Protein AF-G0X1V9-F1 (afdb_monomer_lite)

Foldseek 3Di:
DVVVLVVLLVVLQVLCCVVPNVPQDSVNSVVVLVVCVLVVLLCCLLCVPPPVCVPDPNSVSSVVSVVVVVVVPPPPPCVVCVVVSVVSNVLNPPDPDPVSSVVSVVVCCVPPCCVPVVVVCVVVPDDDPDPVVVVVVQVVVQVCCCPPPVDGPPRD

InterPro domains:
  IPR029063 S-adenosyl-L-methionine-dependent methyltransferase superfamily [SSF53335] (38-146)
  IPR053980 Type ISP restriction-modification enzyme, coupler domain [PF22240] (4-99)

Organism: NCBI:txid1363

Sequence (156 aa):
TVPAIAQEFDKFVQSLKHNINDSITQEQAVEMLAQHMITKPVFDALFDEYSVVRKNPVNDAMEKIIDELANFGFDKEQKELQPFYESVQMRASGIDNAEAKQKIIVTLYDKFFRTGFKKTTDRLGIVFTPVEVVDFIVHSVDDVLRQYFGKTIASK

Structure (mmCIF, N/CA/C/O backbone):
data_AF-G0X1V9-F1
#
_entry.id   AF-G0X1V9-F1
#
loop_
_atom_site.group_PDB
_atom_site.id
_atom_site.type_symbol
_atom_site.label_atom_id
_atom_site.label_alt_id
_atom_site.label_comp_id
_atom_site.label_asym_id
_atom_site.label_entity_id
_atom_site.label_seq_id
_atom_site.pdbx_PDB_ins_code
_atom_site.Cartn_x
_atom_site.Cartn_y
_atom_site.Cartn_z
_atom_site.occupancy
_atom_site.B_iso_or_equiv
_atom_site.auth_seq_id
_atom_site.auth_comp_id
_atom_site.auth_asym_id
_atom_site.auth_atom_id
_atom_site.pdbx_PDB_model_num
ATOM 1 N N . THR A 1 1 ? 26.301 -12.358 -14.567 1.00 52.44 1 THR A N 1
ATOM 2 C CA . THR A 1 1 ? 25.852 -12.967 -15.842 1.00 52.44 1 THR A CA 1
ATOM 3 C C . THR A 1 1 ? 24.339 -13.118 -15.791 1.00 52.44 1 THR A C 1
ATOM 5 O O . THR A 1 1 ? 23.808 -13.333 -14.711 1.00 52.44 1 THR A O 1
ATOM 8 N N . VAL A 1 2 ? 23.645 -13.021 -16.930 1.00 58.72 2 VAL A N 1
ATOM 9 C CA . VAL A 1 2 ? 22.171 -13.155 -17.063 1.00 58.72 2 VAL A CA 1
ATOM 10 C C . VAL A 1 2 ? 21.530 -14.330 -16.277 1.00 58.72 2 VAL A C 1
ATOM 12 O O . VAL A 1 2 ? 20.440 -14.138 -15.744 1.00 58.72 2 VAL A O 1
ATOM 15 N N . PRO A 1 3 ? 22.177 -15.505 -16.097 1.00 61.88 3 PRO A N 1
ATOM 16 C CA . PRO A 1 3 ? 21.618 -16.612 -15.312 1.00 61.88 3 PRO A CA 1
ATOM 17 C C . PRO A 1 3 ? 21.394 -16.305 -13.823 1.00 61.88 3 PRO A C 1
ATOM 19 O O . PRO A 1 3 ? 20.523 -16.913 -13.212 1.00 61.88 3 PRO A O 1
ATOM 22 N N . ALA A 1 4 ? 22.159 -15.378 -13.236 1.00 74.44 4 ALA A N 1
ATOM 23 C CA . ALA A 1 4 ? 22.040 -15.039 -11.816 1.00 74.44 4 ALA A CA 1
ATOM 24 C C . ALA A 1 4 ? 20.763 -14.231 -11.517 1.00 74.44 4 ALA A C 1
ATOM 26 O O . ALA A 1 4 ? 20.084 -14.498 -10.532 1.00 74.44 4 ALA A O 1
ATOM 27 N N . ILE A 1 5 ? 20.388 -13.307 -12.410 1.00 76.25 5 ILE A N 1
ATOM 28 C CA . ILE A 1 5 ? 19.175 -12.484 -12.261 1.00 76.25 5 ILE A CA 1
ATOM 29 C C . ILE A 1 5 ? 17.923 -13.347 -12.392 1.00 76.25 5 ILE A C 1
ATOM 31 O O . ILE A 1 5 ? 16.991 -13.195 -11.614 1.00 76.25 5 ILE A O 1
ATOM 35 N N . ALA A 1 6 ? 17.906 -14.275 -13.356 1.00 83.00 6 ALA A N 1
ATOM 36 C CA . ALA A 1 6 ? 16.770 -15.172 -13.552 1.00 83.00 6 ALA A CA 1
ATOM 37 C C . ALA A 1 6 ? 16.491 -16.012 -12.292 1.00 83.00 6 ALA A C 1
ATOM 39 O O . ALA A 1 6 ? 15.343 -16.145 -11.883 1.00 83.00 6 ALA A O 1
ATOM 40 N N . GLN A 1 7 ? 17.544 -16.501 -11.627 1.00 85.31 7 GLN A N 1
ATOM 41 C CA . GLN A 1 7 ? 17.410 -17.236 -10.367 1.00 85.31 7 GLN A CA 1
ATOM 42 C C . GLN A 1 7 ? 16.892 -16.364 -9.220 1.00 85.31 7 GLN A C 1
ATOM 44 O O . GLN A 1 7 ? 16.062 -16.825 -8.439 1.00 85.31 7 GLN A O 1
ATOM 49 N N . GLU A 1 8 ? 17.365 -15.123 -9.088 1.00 83.81 8 GLU A N 1
ATOM 50 C CA . GLU A 1 8 ? 16.829 -14.211 -8.072 1.00 83.81 8 GLU A CA 1
ATOM 51 C C . GLU A 1 8 ? 15.371 -13.839 -8.376 1.00 83.81 8 GLU A C 1
ATOM 53 O O . GLU A 1 8 ? 14.547 -13.822 -7.462 1.00 83.81 8 GLU A O 1
ATOM 58 N N . PHE A 1 9 ? 15.015 -13.618 -9.645 1.00 87.81 9 PHE A N 1
ATOM 59 C CA . PHE A 1 9 ? 13.638 -13.329 -10.046 1.00 87.81 9 PHE A CA 1
ATOM 60 C C . PHE A 1 9 ? 12.702 -14.508 -9.752 1.00 87.81 9 PHE A C 1
ATOM 62 O O . PHE A 1 9 ? 11.609 -14.313 -9.223 1.00 87.81 9 PHE A O 1
AT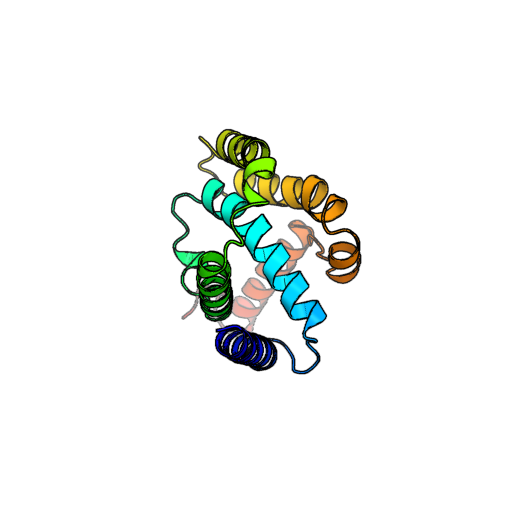OM 69 N N . ASP A 1 10 ? 13.143 -15.745 -9.993 1.00 89.81 10 ASP A N 1
ATOM 70 C CA . ASP A 1 10 ? 12.377 -16.932 -9.611 1.00 89.81 10 ASP A CA 1
ATOM 71 C C . ASP A 1 10 ? 12.180 -17.015 -8.091 1.00 89.81 10 ASP A C 1
ATOM 73 O O . ASP A 1 10 ? 11.071 -17.296 -7.631 1.00 89.81 10 ASP A O 1
ATOM 77 N N . LYS A 1 11 ? 13.207 -16.709 -7.285 1.00 87.88 11 LYS A N 1
ATOM 78 C CA . LYS A 1 11 ? 13.065 -16.632 -5.818 1.00 87.88 11 LYS A CA 1
ATOM 79 C C . LYS A 1 11 ? 12.056 -15.563 -5.400 1.00 87.88 11 LYS A C 1
ATOM 81 O O . LYS A 1 11 ? 11.265 -15.801 -4.489 1.00 87.88 11 LYS A O 1
ATOM 86 N N . PHE A 1 12 ? 12.056 -14.412 -6.068 1.00 88.12 12 PHE A N 1
ATOM 87 C CA . PHE A 1 12 ? 11.078 -13.352 -5.835 1.00 88.12 12 PHE A CA 1
ATOM 88 C C . PHE A 1 12 ? 9.648 -13.817 -6.133 1.00 88.12 12 PHE A C 1
ATOM 90 O O . PHE A 1 12 ? 8.771 -13.674 -5.283 1.00 88.12 12 PHE A O 1
ATOM 97 N N . VAL A 1 13 ? 9.420 -14.464 -7.278 1.00 91.88 13 VAL A N 1
ATOM 98 C CA . VAL A 1 13 ? 8.107 -15.024 -7.639 1.00 91.88 13 VAL A CA 1
ATOM 99 C C . VAL A 1 13 ? 7.651 -16.062 -6.610 1.00 91.88 13 VAL A C 1
ATOM 101 O O . VAL A 1 13 ? 6.494 -16.044 -6.195 1.00 91.88 13 VAL A O 1
ATOM 104 N N . GLN A 1 14 ? 8.548 -16.936 -6.144 1.00 90.19 14 GLN A N 1
ATOM 105 C CA . GLN A 1 14 ? 8.224 -17.905 -5.089 1.00 90.19 14 GLN A CA 1
ATOM 106 C C . GLN A 1 14 ? 7.886 -17.227 -3.757 1.00 90.19 14 GLN A C 1
ATOM 108 O O . GLN A 1 14 ? 6.958 -17.653 -3.073 1.00 90.19 14 GLN A O 1
ATOM 113 N N . SER A 1 15 ? 8.581 -16.143 -3.405 1.00 87.25 15 SER A N 1
ATOM 114 C CA . SER A 1 15 ? 8.260 -15.348 -2.216 1.00 87.25 15 SER A CA 1
ATOM 115 C C . SER A 1 15 ? 6.866 -14.721 -2.313 1.00 87.25 15 SER A C 1
ATOM 117 O O . SER A 1 15 ? 6.094 -14.795 -1.357 1.00 87.25 15 SER A O 1
ATOM 119 N N . LEU A 1 16 ? 6.500 -14.161 -3.473 1.00 89.06 16 LEU A N 1
ATOM 120 C CA . LEU A 1 16 ? 5.153 -13.628 -3.698 1.00 89.06 16 LEU A CA 1
ATOM 121 C C . LEU A 1 16 ? 4.085 -14.715 -3.567 1.00 89.06 16 LEU A C 1
ATOM 123 O O . LEU A 1 16 ? 3.066 -14.496 -2.914 1.00 89.06 16 LEU A O 1
ATOM 127 N N . LYS A 1 17 ? 4.330 -15.900 -4.135 1.00 91.94 17 LYS A N 1
ATOM 128 C CA . LYS A 1 17 ? 3.411 -17.037 -4.011 1.00 91.94 17 LYS A CA 1
ATOM 129 C C . LYS A 1 17 ? 3.207 -17.459 -2.565 1.00 91.94 17 LYS A C 1
ATOM 131 O O . LYS A 1 17 ? 2.071 -17.573 -2.118 1.00 91.94 17 LYS A O 1
ATOM 136 N N . HIS A 1 18 ? 4.307 -17.590 -1.828 1.00 89.12 18 HIS A N 1
ATOM 137 C CA . HIS A 1 18 ? 4.294 -17.992 -0.429 1.00 89.12 18 HIS A CA 1
ATOM 138 C C . HIS A 1 18 ? 3.560 -16.995 0.479 1.00 89.12 18 HIS A C 1
ATOM 140 O O . HIS A 1 18 ? 2.823 -17.410 1.369 1.00 89.12 18 HIS A O 1
ATOM 146 N N . ASN A 1 19 ? 3.759 -15.690 0.269 1.00 86.00 19 ASN A N 1
ATOM 147 C CA . ASN A 1 19 ? 3.202 -14.655 1.144 1.00 86.00 19 ASN A CA 1
ATOM 148 C C . ASN A 1 19 ? 1.796 -14.184 0.732 1.00 86.00 19 ASN A C 1
ATOM 150 O O . ASN A 1 19 ? 1.109 -13.574 1.550 1.00 86.00 19 ASN A O 1
ATOM 154 N N . ILE A 1 20 ? 1.377 -14.414 -0.519 1.00 86.31 20 ILE A N 1
ATOM 155 C CA . ILE A 1 20 ? 0.118 -13.882 -1.063 1.00 86.31 20 ILE A CA 1
ATOM 156 C C . ILE A 1 20 ? -0.763 -15.001 -1.625 1.00 86.31 20 ILE A C 1
ATOM 158 O O . ILE A 1 20 ? -1.832 -15.262 -1.075 1.00 86.31 20 ILE A O 1
ATOM 162 N N . ASN A 1 21 ? -0.370 -15.616 -2.748 1.00 86.44 21 ASN A N 1
ATOM 163 C CA . ASN A 1 21 ? -1.149 -16.670 -3.408 1.00 86.44 21 ASN A CA 1
ATOM 164 C C . ASN A 1 21 ? -0.322 -17.432 -4.461 1.00 86.44 21 ASN A C 1
ATOM 166 O O . ASN A 1 21 ? 0.311 -16.819 -5.323 1.00 86.44 21 ASN A O 1
ATOM 170 N N . ASP A 1 22 ? -0.429 -18.761 -4.483 1.00 91.75 22 ASP A N 1
ATOM 171 C CA . ASP A 1 22 ? 0.217 -19.646 -5.463 1.00 91.75 22 ASP A CA 1
ATOM 172 C C . ASP A 1 22 ? -0.158 -19.369 -6.931 1.00 91.75 22 ASP A C 1
ATOM 174 O O . ASP A 1 22 ? 0.597 -19.731 -7.843 1.00 91.75 22 ASP A O 1
ATOM 178 N N . SER A 1 23 ? -1.293 -18.705 -7.183 1.00 91.75 23 SER A N 1
ATOM 179 C CA . SER A 1 23 ? -1.766 -18.361 -8.529 1.00 91.75 23 SER A CA 1
ATOM 180 C C . SER A 1 23 ? -0.971 -17.245 -9.215 1.00 91.75 23 SER A C 1
ATOM 182 O O . SER A 1 23 ? -1.227 -16.971 -10.386 1.00 91.75 23 SER A O 1
ATOM 184 N N . ILE A 1 24 ? -0.051 -16.576 -8.508 1.00 89.56 24 ILE A N 1
ATOM 185 C CA . ILE A 1 24 ? 0.721 -15.453 -9.055 1.00 89.56 24 ILE A CA 1
ATOM 186 C C . ILE A 1 24 ? 1.615 -15.927 -10.207 1.00 89.56 24 ILE A C 1
ATOM 188 O O . ILE A 1 24 ? 2.438 -16.833 -10.058 1.00 89.56 24 ILE A O 1
ATOM 192 N N . THR A 1 25 ? 1.471 -15.307 -11.375 1.00 92.06 25 THR A N 1
ATOM 193 C CA . THR A 1 25 ? 2.319 -15.576 -12.543 1.00 92.06 25 THR A CA 1
ATOM 194 C C . THR A 1 25 ? 3.571 -14.696 -12.541 1.00 92.06 25 THR A C 1
ATOM 196 O O . THR A 1 25 ? 3.633 -13.672 -11.862 1.00 92.06 25 THR A O 1
ATOM 199 N N . GLN A 1 26 ? 4.581 -15.067 -13.336 1.00 91.25 26 GLN A N 1
ATOM 200 C CA . GLN A 1 26 ? 5.762 -14.219 -13.543 1.00 91.25 26 GLN A CA 1
ATOM 201 C C . GLN A 1 26 ? 5.380 -12.842 -14.113 1.00 91.25 26 GLN A C 1
ATOM 203 O O . GLN A 1 26 ? 5.915 -11.832 -13.673 1.00 91.25 26 GLN A O 1
ATOM 208 N N . GLU A 1 27 ? 4.412 -12.785 -15.032 1.00 89.94 27 GLU A N 1
ATOM 209 C CA . GLU A 1 27 ? 3.894 -11.527 -15.589 1.00 89.94 27 GLU A CA 1
ATOM 210 C C . GLU A 1 27 ? 3.280 -10.638 -14.500 1.00 89.94 27 GLU A C 1
ATOM 212 O O . GLU A 1 27 ? 3.586 -9.451 -14.424 1.00 89.94 27 GLU A O 1
ATOM 217 N N . GLN A 1 28 ? 2.480 -11.221 -13.601 1.00 87.31 28 GLN A N 1
ATOM 218 C CA . GLN A 1 28 ? 1.922 -10.494 -12.460 1.00 87.31 28 GLN A CA 1
ATOM 219 C C . GLN A 1 28 ? 3.013 -10.019 -11.496 1.00 87.31 28 GLN A C 1
ATOM 221 O O . GLN A 1 28 ? 2.920 -8.912 -10.976 1.00 87.31 28 GLN A O 1
ATOM 226 N N . ALA A 1 29 ? 4.068 -10.809 -11.286 1.00 89.50 29 ALA A N 1
ATOM 227 C CA . ALA A 1 29 ? 5.208 -10.397 -10.472 1.00 89.50 29 ALA A CA 1
ATOM 228 C C . ALA A 1 29 ? 5.944 -9.186 -11.078 1.00 89.50 29 ALA A C 1
ATOM 230 O O . ALA A 1 29 ? 6.316 -8.274 -10.340 1.00 89.50 29 ALA A O 1
ATOM 231 N N . VAL A 1 30 ? 6.095 -9.129 -12.410 1.00 87.69 30 VAL A N 1
ATOM 232 C CA . VAL A 1 30 ? 6.628 -7.944 -13.111 1.00 87.69 30 VAL A CA 1
ATOM 233 C C . VAL A 1 30 ? 5.698 -6.741 -12.943 1.00 87.69 30 VAL A C 1
ATOM 235 O O . VAL A 1 30 ? 6.172 -5.651 -12.629 1.00 87.69 30 VAL A O 1
ATOM 238 N N . GLU A 1 31 ? 4.382 -6.920 -13.104 1.00 84.19 31 GLU A N 1
ATOM 239 C CA . GLU A 1 31 ? 3.404 -5.841 -12.890 1.00 84.19 31 GLU A CA 1
ATOM 240 C C . GLU A 1 31 ? 3.483 -5.281 -11.461 1.00 84.19 31 GLU A C 1
ATOM 242 O O . GLU A 1 31 ? 3.506 -4.065 -11.276 1.00 84.19 31 GLU A O 1
ATOM 247 N N . MET A 1 32 ? 3.571 -6.155 -10.454 1.00 85.38 32 MET A N 1
ATOM 248 C CA . MET A 1 32 ? 3.707 -5.760 -9.050 1.00 85.38 32 MET A CA 1
ATOM 249 C C . MET A 1 32 ? 5.015 -5.011 -8.786 1.00 85.38 32 MET A C 1
ATOM 251 O O . MET A 1 32 ? 5.011 -4.013 -8.069 1.00 85.38 32 MET A O 1
ATOM 255 N N . LEU A 1 33 ? 6.120 -5.451 -9.393 1.00 85.81 33 LEU A N 1
ATOM 256 C CA . LEU A 1 33 ? 7.406 -4.767 -9.290 1.00 85.81 33 LEU A CA 1
ATOM 257 C C . LEU A 1 33 ? 7.335 -3.359 -9.898 1.00 85.81 33 LEU A C 1
ATOM 259 O O . LEU A 1 33 ? 7.736 -2.390 -9.259 1.00 85.81 33 LEU A O 1
ATOM 263 N N . ALA A 1 34 ? 6.761 -3.227 -11.097 1.00 82.06 34 ALA A N 1
ATOM 264 C CA . ALA A 1 34 ? 6.588 -1.938 -11.767 1.00 82.06 34 ALA A CA 1
ATOM 265 C C . ALA A 1 34 ? 5.706 -0.982 -10.950 1.00 82.06 34 A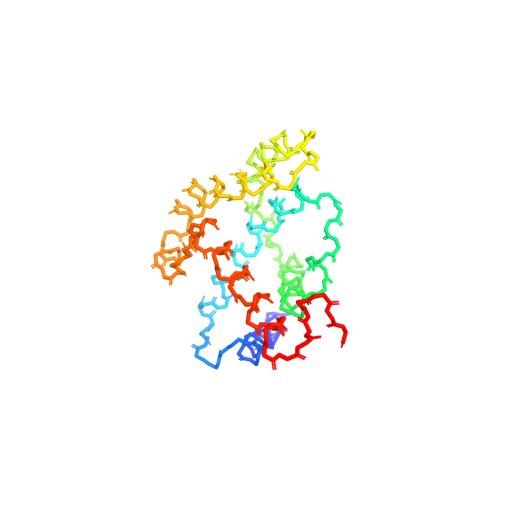LA A C 1
ATOM 267 O O . ALA A 1 34 ? 6.013 0.204 -10.822 1.00 82.06 34 ALA A O 1
ATOM 268 N N . GLN A 1 35 ? 4.630 -1.501 -10.352 1.00 80.19 35 GLN A N 1
ATOM 269 C CA . GLN A 1 35 ? 3.794 -0.732 -9.435 1.00 80.19 35 GLN A CA 1
ATOM 270 C C . GLN A 1 35 ? 4.580 -0.247 -8.229 1.00 80.19 35 GLN A C 1
ATOM 272 O O . GLN A 1 35 ? 4.519 0.938 -7.923 1.00 80.19 35 GLN A O 1
ATOM 277 N N . HIS A 1 36 ? 5.331 -1.132 -7.576 1.00 83.31 36 HIS A N 1
ATOM 278 C CA . HIS A 1 36 ? 6.13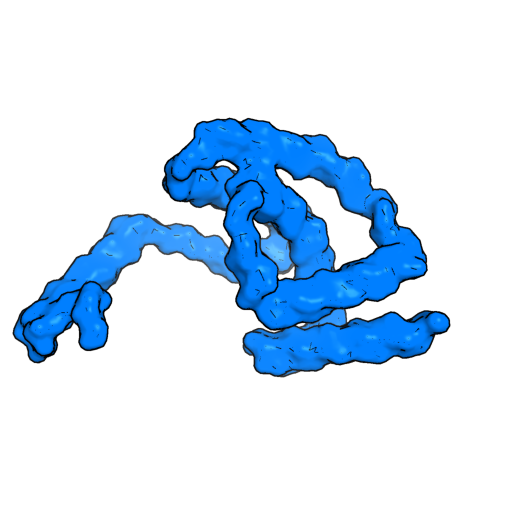9 -0.789 -6.410 1.00 83.31 36 HIS A CA 1
ATOM 279 C C . HIS A 1 36 ? 7.173 0.297 -6.721 1.00 83.31 36 HIS A C 1
ATOM 281 O O . HIS A 1 36 ? 7.255 1.294 -6.009 1.00 83.31 36 HIS A O 1
ATOM 287 N N . MET A 1 37 ? 7.891 0.178 -7.840 1.00 79.38 37 MET A N 1
ATOM 288 C CA . MET A 1 37 ? 8.866 1.186 -8.275 1.00 79.38 37 MET A CA 1
ATOM 289 C C . MET A 1 37 ? 8.253 2.575 -8.474 1.00 79.38 37 MET A C 1
ATOM 291 O O . MET A 1 37 ? 8.911 3.586 -8.246 1.00 79.38 37 MET A O 1
ATOM 295 N N . ILE A 1 38 ? 6.999 2.623 -8.914 1.00 77.44 38 ILE A N 1
ATOM 296 C CA . ILE A 1 38 ? 6.283 3.863 -9.194 1.00 77.44 38 ILE A CA 1
ATOM 297 C C . ILE A 1 38 ? 5.593 4.417 -7.932 1.00 77.44 38 ILE A C 1
ATOM 299 O O . ILE A 1 38 ? 5.509 5.631 -7.743 1.00 77.44 38 ILE A O 1
ATOM 303 N N . THR A 1 39 ? 5.088 3.551 -7.050 1.00 77.00 39 THR A N 1
ATOM 304 C CA . THR A 1 39 ? 4.387 3.953 -5.822 1.00 77.00 39 THR A CA 1
ATOM 305 C C . THR A 1 39 ? 5.351 4.360 -4.718 1.00 77.00 39 THR A C 1
ATOM 307 O O . THR A 1 39 ? 5.043 5.271 -3.951 1.00 77.00 39 THR A O 1
ATOM 310 N N . LYS A 1 40 ? 6.511 3.707 -4.612 1.00 79.31 40 LYS A N 1
ATOM 311 C CA . LYS A 1 40 ? 7.434 3.892 -3.493 1.00 79.31 40 LYS A CA 1
ATOM 312 C C . LYS A 1 40 ? 7.900 5.344 -3.333 1.00 79.31 40 LYS A C 1
ATOM 314 O O . LYS A 1 40 ? 7.731 5.862 -2.233 1.00 79.31 40 LYS A O 1
ATOM 319 N N . PRO A 1 41 ? 8.373 6.058 -4.376 1.00 77.00 41 PRO A N 1
ATOM 320 C CA . PRO A 1 41 ? 8.786 7.456 -4.221 1.00 77.00 41 PRO A CA 1
ATOM 321 C C . PRO A 1 41 ? 7.631 8.381 -3.806 1.00 77.00 41 PRO A C 1
ATOM 323 O O . PRO A 1 41 ? 7.838 9.355 -3.088 1.00 77.00 41 PRO A O 1
ATOM 326 N N . VAL A 1 42 ? 6.398 8.060 -4.219 1.00 76.81 42 VAL A N 1
ATOM 327 C CA . VAL A 1 42 ? 5.183 8.784 -3.810 1.00 76.81 42 VAL A CA 1
ATOM 328 C C . VAL A 1 42 ? 4.927 8.593 -2.316 1.00 76.81 42 VAL A C 1
ATOM 330 O O . VAL A 1 42 ? 4.651 9.564 -1.615 1.00 76.81 42 VAL A O 1
ATOM 333 N N . PHE A 1 43 ? 5.021 7.357 -1.821 1.00 76.38 43 PHE A N 1
ATOM 334 C CA . PHE A 1 43 ? 4.867 7.064 -0.397 1.00 76.38 43 PHE A CA 1
ATOM 335 C C . PHE A 1 43 ? 5.994 7.673 0.439 1.00 76.38 43 PHE A C 1
ATOM 337 O O . PHE A 1 43 ? 5.702 8.277 1.468 1.00 76.38 43 PHE A O 1
ATOM 344 N N . ASP A 1 44 ? 7.240 7.584 -0.025 1.00 76.12 44 ASP A N 1
ATOM 345 C CA . ASP A 1 44 ? 8.395 8.195 0.637 1.00 76.12 44 ASP A CA 1
ATOM 346 C C . ASP A 1 44 ? 8.195 9.720 0.767 1.00 76.12 44 ASP A C 1
ATOM 348 O O . ASP A 1 44 ? 8.374 10.271 1.849 1.00 76.12 44 ASP A O 1
ATOM 352 N N . ALA A 1 45 ? 7.705 10.391 -0.284 1.00 74.31 45 ALA A N 1
ATOM 353 C CA . ALA A 1 45 ? 7.415 11.829 -0.269 1.00 74.31 45 ALA A CA 1
ATOM 354 C C . ALA A 1 45 ? 6.208 12.235 0.603 1.00 74.31 45 ALA A C 1
ATOM 356 O O . ALA A 1 45 ? 6.146 13.363 1.090 1.00 74.31 45 ALA A O 1
ATOM 357 N N . LEU A 1 46 ? 5.215 11.356 0.778 1.00 73.12 46 LEU A N 1
ATOM 358 C CA . LEU A 1 46 ? 4.045 11.614 1.635 1.00 73.12 46 LEU A CA 1
ATOM 359 C C . LEU A 1 46 ? 4.334 11.395 3.120 1.00 73.12 46 LEU A C 1
ATOM 361 O O . LEU A 1 46 ? 3.652 11.945 3.997 1.00 73.12 46 LEU A O 1
ATOM 365 N N . PHE A 1 47 ? 5.306 10.537 3.398 1.00 72.69 47 PHE A N 1
ATOM 366 C CA . PHE A 1 47 ? 5.571 10.018 4.717 1.00 72.69 47 PHE A CA 1
ATOM 367 C C . PHE A 1 47 ? 7.076 10.024 5.001 1.00 72.69 47 PHE A C 1
ATOM 369 O O . PHE A 1 47 ? 7.678 8.964 5.161 1.00 72.69 47 PHE A O 1
ATOM 376 N N . ASP A 1 48 ? 7.645 11.225 5.161 1.00 60.84 48 ASP A N 1
ATOM 377 C CA . ASP A 1 48 ? 9.057 11.460 5.528 1.00 60.84 48 ASP A CA 1
ATOM 378 C C . ASP A 1 48 ? 9.546 10.595 6.722 1.00 60.84 48 ASP A C 1
ATOM 380 O O . ASP A 1 48 ? 10.735 10.301 6.843 1.00 60.84 48 ASP A O 1
ATOM 384 N N . GLU A 1 49 ? 8.637 10.121 7.589 1.00 54.34 49 GLU A N 1
ATOM 385 C CA . GLU A 1 49 ? 8.942 9.298 8.772 1.00 54.34 49 GLU A CA 1
ATOM 386 C C . GLU A 1 49 ? 8.420 7.843 8.730 1.00 54.34 49 GLU A C 1
ATOM 388 O O . GLU A 1 49 ? 8.586 7.104 9.709 1.00 54.34 49 GLU A O 1
ATOM 393 N N . TYR A 1 50 ? 7.814 7.360 7.634 1.00 52.47 50 TYR A N 1
ATOM 394 C CA . TYR A 1 50 ? 7.272 5.989 7.597 1.00 52.47 50 TYR A CA 1
ATOM 395 C C . TYR A 1 50 ? 8.362 4.921 7.431 1.00 52.47 50 TYR A C 1
ATOM 397 O O . TYR A 1 50 ? 8.559 4.291 6.395 1.00 52.47 50 TYR A O 1
ATOM 405 N N . SER A 1 51 ? 8.985 4.593 8.557 1.00 51.59 51 SER A N 1
ATOM 406 C CA . SER A 1 51 ? 9.709 3.337 8.772 1.00 51.59 51 SER A CA 1
ATOM 407 C C . SER A 1 51 ? 8.847 2.073 8.597 1.00 51.59 51 SER A C 1
ATOM 409 O O . SER A 1 51 ? 9.390 0.972 8.582 1.00 51.59 51 SER A O 1
ATOM 411 N N . VAL A 1 52 ? 7.524 2.207 8.445 1.00 50.22 52 VAL A N 1
ATOM 412 C CA . VAL A 1 52 ? 6.571 1.089 8.335 1.00 50.22 52 VAL A CA 1
ATOM 413 C C . VAL A 1 52 ? 6.669 0.380 6.980 1.00 50.22 52 VAL A C 1
ATOM 415 O O . VAL A 1 52 ? 6.555 -0.841 6.929 1.00 50.22 52 VAL A O 1
ATOM 418 N N . VAL A 1 53 ? 6.984 1.102 5.895 1.00 52.62 53 VAL A N 1
ATOM 419 C CA . VAL A 1 53 ? 7.233 0.489 4.572 1.00 52.62 53 VAL A CA 1
ATOM 420 C C . VAL A 1 53 ? 8.494 -0.390 4.605 1.00 52.62 53 VAL A C 1
ATOM 422 O O . VAL A 1 53 ? 8.578 -1.374 3.877 1.00 52.62 53 VAL A O 1
ATOM 425 N N . ARG A 1 54 ? 9.437 -0.108 5.516 1.00 54.22 54 ARG A N 1
ATOM 426 C CA . ARG A 1 54 ? 10.703 -0.845 5.678 1.00 54.22 54 ARG A CA 1
ATOM 427 C C . ARG A 1 54 ? 10.592 -2.140 6.499 1.00 54.22 54 ARG A C 1
ATOM 429 O O . ARG A 1 54 ? 11.611 -2.757 6.775 1.00 54.2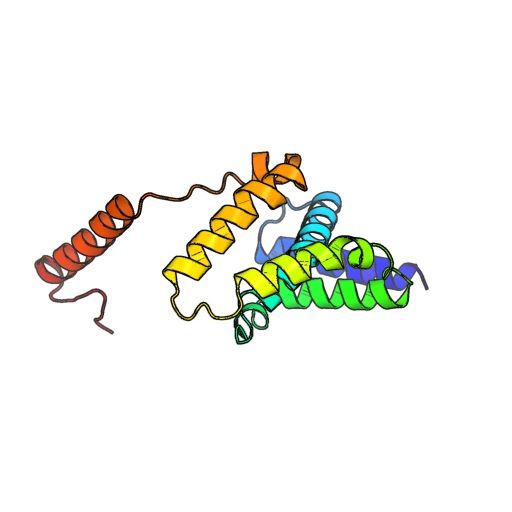2 54 ARG A O 1
ATOM 436 N N . LYS A 1 55 ? 9.397 -2.535 6.958 1.00 62.50 55 LYS A N 1
ATOM 437 C CA . LYS A 1 55 ? 9.181 -3.779 7.730 1.00 62.50 55 LYS A CA 1
ATOM 438 C C . LYS A 1 55 ? 8.123 -4.679 7.095 1.00 62.50 55 LYS A C 1
ATOM 440 O O . LYS A 1 55 ? 7.262 -5.217 7.788 1.00 62.50 55 LYS A O 1
ATOM 445 N N . ASN A 1 56 ? 8.168 -4.825 5.776 1.00 69.88 56 ASN A N 1
ATOM 446 C CA . ASN A 1 56 ? 7.324 -5.771 5.058 1.00 69.88 56 ASN A CA 1
ATOM 447 C C . ASN A 1 56 ? 8.221 -6.746 4.278 1.00 69.88 56 ASN A C 1
ATOM 449 O O . ASN A 1 56 ? 8.898 -6.298 3.355 1.00 69.88 56 ASN A O 1
ATOM 453 N N . PRO A 1 57 ? 8.189 -8.060 4.576 1.00 74.88 57 PRO A N 1
ATOM 454 C CA . PRO A 1 57 ? 8.951 -9.068 3.835 1.00 74.88 57 PRO A CA 1
ATOM 455 C C . PRO A 1 57 ? 8.722 -9.039 2.316 1.00 74.88 57 PRO A C 1
ATOM 457 O O . PRO A 1 57 ? 9.617 -9.391 1.550 1.00 74.88 57 PRO A O 1
ATOM 460 N N . VAL A 1 58 ? 7.539 -8.600 1.867 1.00 77.12 58 VAL A N 1
ATOM 461 C CA . VAL A 1 58 ? 7.236 -8.406 0.441 1.00 77.12 58 VAL A CA 1
ATOM 462 C C . VAL A 1 58 ? 8.020 -7.224 -0.130 1.00 77.12 58 VAL A C 1
ATOM 464 O O . VAL A 1 58 ? 8.593 -7.350 -1.208 1.00 77.12 58 VAL A O 1
ATOM 467 N N . ASN A 1 59 ? 8.099 -6.108 0.601 1.00 78.06 59 ASN A N 1
ATOM 468 C CA . ASN A 1 59 ? 8.865 -4.938 0.170 1.00 78.06 59 ASN A CA 1
ATOM 469 C C . ASN A 1 59 ? 10.359 -5.259 0.127 1.00 78.06 59 ASN A C 1
ATOM 471 O O . ASN A 1 59 ? 11.004 -4.949 -0.865 1.00 78.06 59 ASN A O 1
ATOM 475 N N . ASP A 1 60 ? 10.891 -5.948 1.140 1.00 80.50 60 ASP A N 1
ATOM 476 C CA . ASP A 1 60 ? 12.305 -6.344 1.170 1.00 80.50 60 ASP A CA 1
ATOM 477 C C . ASP A 1 60 ? 12.662 -7.241 -0.028 1.00 80.50 60 ASP A C 1
ATOM 479 O O . ASP A 1 60 ? 13.717 -7.089 -0.643 1.00 80.50 60 ASP A O 1
ATOM 483 N N . ALA A 1 61 ? 11.761 -8.156 -0.405 1.00 81.69 61 ALA A N 1
ATOM 484 C CA . ALA A 1 61 ? 11.937 -9.001 -1.582 1.00 81.69 61 ALA A CA 1
ATOM 485 C C . ALA A 1 61 ? 11.870 -8.209 -2.903 1.00 81.69 61 ALA A C 1
ATOM 487 O O . ALA A 1 61 ? 12.613 -8.525 -3.833 1.00 81.69 61 ALA A O 1
ATOM 488 N N . MET A 1 62 ? 11.005 -7.190 -2.988 1.00 83.56 62 MET A N 1
ATOM 489 C CA . MET A 1 62 ? 10.909 -6.300 -4.151 1.00 83.56 62 MET A CA 1
ATOM 490 C C . MET A 1 62 ? 12.150 -5.413 -4.296 1.00 83.56 62 MET A C 1
ATOM 492 O O . MET A 1 62 ? 12.720 -5.360 -5.383 1.00 83.56 62 MET A O 1
ATOM 496 N N . GLU A 1 63 ? 12.606 -4.774 -3.214 1.00 83.12 63 GLU A N 1
ATOM 497 C CA . GLU A 1 63 ? 13.808 -3.925 -3.211 1.00 83.12 63 GLU A CA 1
ATOM 498 C C . GLU A 1 63 ? 15.046 -4.725 -3.614 1.00 83.12 63 GLU A C 1
ATOM 500 O O . GLU A 1 63 ? 15.793 -4.298 -4.487 1.00 83.12 63 GLU A O 1
ATOM 505 N N . LYS A 1 64 ? 15.210 -5.942 -3.077 1.00 83.81 64 LYS A N 1
ATOM 506 C CA . LYS A 1 64 ? 16.336 -6.813 -3.433 1.00 83.81 64 LYS A CA 1
ATOM 507 C C . LYS A 1 64 ? 16.403 -7.092 -4.938 1.00 83.81 64 LYS A C 1
ATOM 509 O O . LYS A 1 64 ? 17.486 -7.116 -5.513 1.00 83.81 64 LYS A O 1
ATOM 514 N N . ILE A 1 65 ? 15.256 -7.307 -5.586 1.00 84.88 65 ILE A N 1
ATOM 515 C CA . ILE A 1 65 ? 15.207 -7.492 -7.040 1.00 84.88 65 ILE A CA 1
ATOM 516 C C . ILE A 1 65 ? 15.481 -6.207 -7.801 1.00 84.88 65 ILE A C 1
ATOM 518 O O . ILE A 1 65 ? 16.163 -6.254 -8.822 1.00 84.88 65 ILE A O 1
ATOM 522 N N . ILE A 1 66 ? 14.972 -5.075 -7.326 1.00 82.31 66 ILE A N 1
ATOM 523 C CA . ILE A 1 66 ? 15.220 -3.778 -7.957 1.00 82.31 66 ILE A CA 1
ATOM 524 C C . ILE A 1 66 ? 16.711 -3.438 -7.905 1.00 82.31 66 ILE A C 1
ATOM 526 O O . ILE A 1 66 ? 17.264 -3.062 -8.934 1.00 82.31 66 ILE A O 1
ATOM 530 N N . ASP A 1 67 ? 17.372 -3.651 -6.767 1.00 84.00 67 ASP A N 1
ATOM 531 C CA . ASP A 1 67 ? 18.814 -3.436 -6.600 1.00 84.00 67 ASP A CA 1
ATOM 532 C C . ASP A 1 67 ? 19.634 -4.329 -7.540 1.00 84.00 67 ASP A C 1
ATOM 534 O O . ASP A 1 67 ? 20.562 -3.870 -8.212 1.00 84.00 67 ASP A O 1
ATOM 538 N N . GLU A 1 68 ? 19.265 -5.609 -7.645 1.00 82.31 68 GLU A N 1
ATOM 539 C CA . GLU A 1 68 ? 19.897 -6.525 -8.593 1.00 82.31 68 GLU A CA 1
ATOM 540 C C . GLU A 1 68 ? 19.688 -6.061 -10.038 1.00 82.31 68 GLU A C 1
ATOM 542 O O . GLU A 1 68 ? 20.642 -6.066 -10.807 1.00 82.31 68 GLU A O 1
ATOM 547 N N . LEU A 1 69 ? 18.490 -5.601 -10.420 1.00 76.38 69 LEU A N 1
ATOM 548 C CA . LEU A 1 69 ? 18.209 -5.072 -11.762 1.00 76.38 69 LEU A CA 1
ATOM 549 C C . LEU A 1 69 ? 18.933 -3.744 -12.045 1.00 76.38 69 LEU A C 1
ATOM 551 O O . LEU A 1 69 ? 19.378 -3.518 -13.177 1.00 76.38 69 LEU A O 1
ATOM 555 N N . ALA A 1 70 ? 19.102 -2.883 -11.039 1.00 76.62 70 ALA A N 1
ATOM 556 C CA . ALA A 1 70 ? 19.820 -1.615 -11.148 1.00 76.62 70 ALA A CA 1
ATOM 557 C C . ALA A 1 70 ? 21.290 -1.832 -11.542 1.00 76.62 70 ALA A C 1
ATOM 559 O O . ALA A 1 70 ? 21.800 -1.136 -12.426 1.00 76.62 70 ALA A O 1
ATOM 560 N N . ASN A 1 71 ? 21.932 -2.885 -11.020 1.00 76.50 71 ASN A N 1
ATOM 561 C CA . ASN A 1 71 ? 23.291 -3.292 -11.408 1.00 76.50 71 ASN A CA 1
ATOM 562 C C . ASN A 1 71 ? 23.438 -3.623 -12.910 1.00 76.50 71 ASN A C 1
ATOM 564 O O . ASN A 1 71 ? 24.556 -3.645 -13.429 1.00 76.50 71 ASN A O 1
ATOM 568 N N . PHE A 1 72 ? 22.332 -3.855 -13.627 1.00 70.06 72 PHE A N 1
ATOM 569 C CA . PHE A 1 72 ? 22.307 -4.121 -15.071 1.00 70.06 72 PHE A CA 1
ATOM 570 C C . PHE A 1 72 ? 21.791 -2.939 -15.910 1.00 70.06 72 PHE A C 1
ATOM 572 O O . PHE A 1 72 ? 21.594 -3.087 -17.117 1.00 70.06 72 PHE A O 1
ATOM 579 N N . GLY A 1 73 ? 21.635 -1.751 -15.313 1.00 62.97 73 GLY A N 1
ATOM 580 C CA . GLY A 1 73 ? 21.354 -0.506 -16.036 1.00 62.97 73 GLY A CA 1
ATOM 581 C C . GLY A 1 73 ? 19.871 -0.160 -16.193 1.00 62.97 73 GLY A C 1
ATOM 582 O O . GLY A 1 73 ? 19.514 0.538 -17.145 1.00 62.97 73 GLY A O 1
ATOM 583 N N . PHE A 1 74 ? 19.018 -0.614 -15.270 1.00 65.75 74 PHE A N 1
ATOM 584 C CA . PHE A 1 74 ? 17.572 -0.343 -15.260 1.00 65.75 74 PHE A CA 1
ATOM 585 C C . PHE A 1 74 ? 17.193 1.116 -14.877 1.00 65.75 74 PHE A C 1
ATOM 587 O O . PHE A 1 74 ? 16.028 1.498 -14.921 1.00 65.75 74 PHE A O 1
ATOM 594 N N . ASP A 1 75 ? 18.171 1.979 -14.588 1.00 61.47 75 ASP A N 1
ATOM 595 C CA . ASP A 1 75 ? 18.018 3.345 -14.042 1.00 61.47 75 ASP A CA 1
ATOM 596 C C . ASP A 1 75 ? 17.415 4.426 -14.975 1.00 61.47 75 ASP A C 1
ATOM 598 O O . ASP A 1 75 ? 17.609 5.629 -14.764 1.00 61.47 75 ASP A O 1
ATOM 602 N N . LYS A 1 76 ? 16.705 4.063 -16.050 1.00 54.50 76 LYS A N 1
ATOM 603 C CA . LYS A 1 76 ? 16.383 5.031 -17.119 1.00 54.50 76 LYS A CA 1
ATOM 604 C C . LYS A 1 76 ? 14.979 5.632 -17.112 1.00 54.50 76 LYS A C 1
ATOM 606 O O . LYS A 1 76 ? 14.848 6.748 -17.602 1.00 54.50 76 LYS A O 1
ATOM 611 N N . GLU A 1 77 ? 13.970 4.999 -16.518 1.00 60.44 77 GLU A N 1
ATOM 612 C CA . GLU A 1 77 ? 12.579 5.477 -16.674 1.00 60.44 77 GLU A CA 1
ATOM 613 C C . GLU A 1 77 ? 12.046 6.317 -15.499 1.00 60.44 77 GLU A C 1
ATOM 615 O O . GLU A 1 77 ? 11.105 7.088 -15.665 1.00 60.44 77 GLU A O 1
ATOM 620 N N . GLN A 1 78 ? 12.683 6.279 -14.322 1.00 64.19 78 GLN A N 1
ATOM 621 C CA . GLN A 1 78 ? 12.218 7.070 -13.169 1.00 64.19 78 GLN A CA 1
ATOM 622 C C . GLN A 1 78 ? 12.471 8.580 -13.312 1.00 64.19 78 GLN A C 1
ATOM 624 O O . GLN A 1 78 ? 11.765 9.379 -12.699 1.00 64.19 78 GLN A O 1
ATOM 629 N N . LYS A 1 79 ? 13.436 8.993 -14.147 1.00 70.12 79 LYS A N 1
ATOM 630 C CA . LYS A 1 79 ? 13.784 10.414 -14.335 1.00 70.12 79 LYS A CA 1
ATOM 631 C C . LYS A 1 79 ? 12.653 11.229 -14.958 1.00 70.12 79 LYS A C 1
ATOM 633 O O . LYS A 1 79 ? 12.507 12.402 -14.633 1.00 70.12 79 LYS A O 1
ATOM 638 N N . GLU A 1 80 ? 11.842 10.620 -15.820 1.00 75.31 80 GLU A N 1
ATOM 639 C CA . GLU A 1 80 ? 10.698 11.301 -16.440 1.00 75.31 80 GLU A CA 1
ATOM 640 C C . GLU A 1 80 ? 9.563 11.558 -15.437 1.00 75.31 80 GLU A C 1
ATOM 642 O O . GLU A 1 80 ? 8.798 12.509 -15.589 1.00 75.31 80 GLU A O 1
ATOM 647 N N . LEU A 1 81 ? 9.490 10.756 -14.369 1.00 74.94 81 LEU A N 1
ATOM 648 C CA . LEU A 1 81 ? 8.508 10.890 -13.291 1.00 74.94 81 LEU A CA 1
ATOM 649 C C . LEU A 1 81 ? 8.963 11.845 -12.176 1.00 74.94 81 LEU A C 1
ATOM 651 O O . LEU A 1 81 ? 8.181 12.154 -11.277 1.00 74.94 81 LEU A O 1
ATOM 655 N N . GLN A 1 82 ? 10.187 12.372 -12.248 1.00 79.88 82 GLN A N 1
ATOM 656 C CA . GLN A 1 82 ? 10.741 13.269 -11.233 1.00 79.88 82 GLN A CA 1
ATOM 657 C C . GLN A 1 82 ? 9.858 14.506 -10.952 1.00 79.88 82 GLN A C 1
ATOM 659 O O . GLN A 1 82 ? 9.551 14.747 -9.782 1.00 79.88 82 GLN A O 1
ATOM 664 N N . PRO A 1 83 ? 9.334 15.239 -11.963 1.00 83.38 83 PRO A N 1
ATOM 665 C CA . PRO A 1 83 ? 8.446 16.381 -11.711 1.00 83.38 83 PRO A CA 1
ATOM 666 C C . PRO A 1 83 ? 7.131 15.982 -11.028 1.00 83.38 83 PRO A C 1
ATOM 668 O O . PRO A 1 83 ? 6.524 16.769 -10.298 1.00 83.38 83 PRO A O 1
ATOM 671 N N . PHE A 1 84 ? 6.667 14.751 -11.263 1.00 78.81 84 PHE A N 1
ATOM 672 C CA . PHE A 1 84 ? 5.491 14.218 -10.589 1.00 78.81 84 PHE A CA 1
ATOM 673 C C . PHE A 1 84 ? 5.784 13.976 -9.104 1.00 78.81 84 PHE A C 1
ATOM 675 O O . PHE A 1 84 ? 5.009 14.442 -8.267 1.00 78.81 84 PHE A O 1
ATOM 682 N N . TYR A 1 85 ? 6.907 13.337 -8.768 1.00 78.75 85 TYR A N 1
ATOM 683 C CA . TYR A 1 85 ? 7.298 13.098 -7.376 1.00 78.75 85 TYR A CA 1
ATOM 684 C C . TYR A 1 85 ? 7.494 14.404 -6.596 1.00 78.75 85 TYR A C 1
ATOM 686 O O . TYR A 1 85 ? 6.964 14.542 -5.494 1.00 78.75 85 TYR A O 1
ATOM 694 N N . GLU A 1 86 ? 8.129 15.410 -7.199 1.00 83.00 86 GLU A N 1
ATOM 695 C CA . GLU A 1 86 ? 8.269 16.749 -6.607 1.00 83.00 86 GLU A CA 1
ATOM 696 C C . GLU A 1 86 ? 6.907 17.415 -6.354 1.00 83.00 86 GLU A C 1
ATOM 698 O O . GLU A 1 86 ? 6.683 18.033 -5.312 1.00 83.00 86 GLU A O 1
ATOM 703 N N . SER A 1 87 ? 5.948 17.246 -7.271 1.00 82.44 87 SER A N 1
ATOM 704 C CA . SER A 1 87 ? 4.583 17.754 -7.095 1.00 82.44 87 SER A CA 1
ATOM 705 C C . SER A 1 87 ? 3.828 17.066 -5.952 1.00 82.44 87 SER A C 1
ATOM 707 O O . SER A 1 87 ? 2.995 17.703 -5.297 1.00 82.44 87 SER A O 1
ATOM 709 N N . VAL A 1 88 ? 4.078 15.774 -5.714 1.00 78.69 88 VAL A N 1
ATOM 710 C CA . VAL A 1 88 ? 3.526 15.051 -4.558 1.00 78.69 88 VAL A CA 1
ATOM 711 C C . VAL A 1 88 ? 4.162 15.555 -3.272 1.00 78.69 88 VAL A C 1
ATOM 713 O O . VAL A 1 88 ? 3.434 15.901 -2.345 1.00 78.69 88 VAL A O 1
ATOM 716 N N . GLN A 1 89 ? 5.489 15.664 -3.240 1.00 78.75 89 GLN A N 1
ATOM 717 C CA . GLN A 1 89 ? 6.228 16.145 -2.077 1.00 78.75 89 GLN A CA 1
ATOM 718 C C . GLN A 1 89 ? 5.801 17.563 -1.685 1.00 78.75 89 GLN A C 1
ATOM 720 O O . GLN A 1 89 ? 5.537 17.830 -0.519 1.00 78.75 89 GLN A O 1
ATOM 725 N N . MET A 1 90 ? 5.629 18.460 -2.659 1.00 82.56 90 MET A N 1
ATOM 726 C CA . MET A 1 90 ? 5.137 19.818 -2.411 1.00 82.56 90 MET A CA 1
ATOM 727 C C . MET A 1 90 ? 3.727 19.823 -1.810 1.00 82.56 90 MET A C 1
ATOM 729 O O . MET A 1 90 ? 3.439 20.626 -0.929 1.00 82.56 90 MET A O 1
ATOM 733 N N . ARG A 1 91 ? 2.843 18.929 -2.272 1.00 78.12 91 ARG A N 1
ATOM 734 C CA . ARG A 1 91 ? 1.486 18.793 -1.722 1.00 78.12 91 ARG A CA 1
ATOM 735 C C . ARG A 1 91 ? 1.471 18.164 -0.334 1.00 78.12 91 ARG A C 1
ATOM 737 O O . ARG A 1 91 ? 0.564 18.466 0.429 1.00 78.12 91 ARG A O 1
ATOM 744 N N . ALA A 1 92 ? 2.434 17.300 -0.028 1.00 75.00 92 ALA A N 1
ATOM 745 C CA . ALA A 1 92 ? 2.596 16.673 1.279 1.00 75.00 92 ALA A CA 1
ATOM 746 C C . ALA A 1 92 ? 3.275 17.600 2.303 1.00 75.00 92 ALA A C 1
ATOM 748 O O . ALA A 1 92 ? 3.003 17.511 3.501 1.00 75.00 92 ALA A O 1
ATOM 749 N N . SER A 1 93 ? 4.142 18.499 1.829 1.00 75.69 93 SER A N 1
ATOM 750 C CA . SER A 1 93 ? 4.908 19.435 2.646 1.00 75.69 93 SER A CA 1
ATOM 751 C C . SER A 1 93 ? 3.984 20.349 3.452 1.00 75.69 93 SER A C 1
ATOM 753 O O . SER A 1 93 ? 3.197 21.113 2.897 1.00 75.69 93 SER A O 1
ATOM 755 N N . GLY A 1 94 ? 4.112 20.298 4.779 1.00 70.06 94 GLY A N 1
ATOM 756 C CA . GLY A 1 94 ? 3.315 21.109 5.705 1.00 70.06 94 GLY A CA 1
ATOM 757 C C . GLY A 1 94 ? 1.977 20.491 6.119 1.00 70.06 94 GLY A C 1
ATOM 758 O O . GLY A 1 94 ? 1.211 21.151 6.816 1.00 70.06 94 GLY A O 1
ATOM 759 N N . ILE A 1 95 ? 1.691 19.241 5.733 1.00 73.25 95 ILE A N 1
ATOM 760 C CA . ILE A 1 95 ? 0.517 18.506 6.216 1.00 73.25 95 ILE A CA 1
ATOM 761 C C . ILE A 1 95 ? 0.887 17.655 7.429 1.00 73.25 95 ILE A C 1
ATOM 763 O O . ILE A 1 95 ? 1.575 16.637 7.323 1.00 73.25 95 ILE A O 1
ATOM 767 N N . ASP A 1 96 ? 0.360 18.045 8.583 1.00 71.88 96 ASP A N 1
ATOM 768 C CA . ASP A 1 96 ? 0.578 17.389 9.873 1.00 71.88 96 ASP A CA 1
ATOM 769 C C . ASP A 1 96 ? -0.558 16.435 10.287 1.00 71.88 96 ASP A C 1
ATOM 771 O O . ASP A 1 96 ? -0.348 15.549 11.114 1.00 71.88 96 ASP A O 1
ATOM 775 N N . ASN A 1 97 ? -1.748 16.554 9.688 1.00 77.50 97 ASN A N 1
ATOM 776 C CA . ASN A 1 97 ? -2.913 15.747 10.052 1.00 77.50 97 ASN A CA 1
ATOM 777 C C . ASN A 1 97 ? -3.147 14.552 9.109 1.00 77.50 97 ASN A C 1
ATOM 779 O O . ASN A 1 97 ? -2.952 14.614 7.892 1.00 77.50 97 ASN A O 1
ATOM 783 N N . ALA A 1 98 ? -3.594 13.436 9.692 1.00 74.56 98 ALA A N 1
ATOM 784 C CA . ALA A 1 98 ? -3.785 12.169 8.986 1.00 74.56 98 ALA A CA 1
ATOM 785 C C . ALA A 1 98 ? -4.908 12.218 7.932 1.00 74.56 98 ALA A C 1
ATOM 787 O O . ALA A 1 98 ? -4.794 11.571 6.892 1.00 74.56 98 ALA A O 1
ATOM 788 N N . GLU A 1 99 ? -5.962 13.007 8.162 1.00 79.44 99 GLU A N 1
ATOM 789 C CA . GLU A 1 99 ? -7.099 13.134 7.240 1.00 79.44 99 GLU A CA 1
ATOM 790 C C . GLU A 1 99 ? -6.675 13.769 5.904 1.00 79.44 99 GLU A C 1
ATOM 792 O O . GLU A 1 99 ? -7.023 13.283 4.826 1.00 79.44 99 GLU A O 1
ATOM 797 N N . ALA A 1 100 ? -5.862 14.826 5.947 1.00 78.88 100 ALA A N 1
ATOM 798 C CA . ALA A 1 100 ? -5.336 15.458 4.743 1.00 78.88 100 ALA A CA 1
ATOM 799 C C . ALA A 1 100 ? -4.368 14.533 3.984 1.00 78.88 100 ALA A C 1
ATOM 801 O O . ALA A 1 100 ? -4.429 14.474 2.753 1.00 78.88 100 ALA A O 1
ATOM 802 N N . LYS A 1 101 ? -3.551 13.735 4.689 1.00 77.25 101 LYS A N 1
ATOM 803 C CA . LYS A 1 101 ? -2.721 12.694 4.051 1.00 77.25 101 LYS A CA 1
ATOM 804 C C . LYS A 1 101 ? -3.577 11.637 3.347 1.00 77.25 101 LYS A C 1
ATOM 806 O O . LYS A 1 101 ? -3.278 11.275 2.210 1.00 77.25 101 LYS A O 1
ATOM 811 N N . GLN A 1 102 ? -4.680 11.199 3.962 1.00 77.31 102 GLN A N 1
ATOM 812 C CA . GLN A 1 102 ? -5.629 10.276 3.328 1.00 77.31 102 GLN A CA 1
ATOM 813 C C . GLN A 1 102 ? -6.263 10.876 2.066 1.00 77.31 102 GLN A C 1
ATOM 815 O O . GLN A 1 102 ? -6.283 10.216 1.029 1.00 77.31 102 GLN A O 1
ATOM 820 N N . LYS A 1 103 ? -6.707 12.141 2.099 1.00 81.56 103 LYS A N 1
ATOM 821 C CA . LYS A 1 103 ? -7.252 12.830 0.909 1.00 81.56 103 LYS A CA 1
ATOM 822 C C . LYS A 1 103 ? -6.246 12.889 -0.241 1.00 81.56 103 LYS A C 1
ATOM 824 O O . LYS A 1 103 ? -6.632 12.738 -1.405 1.00 81.56 103 LYS A O 1
ATOM 829 N N . ILE A 1 104 ? -4.960 13.069 0.062 1.00 79.69 104 ILE A N 1
ATOM 830 C CA . ILE A 1 104 ? -3.909 13.040 -0.958 1.00 79.69 104 ILE A CA 1
ATOM 831 C C . ILE A 1 104 ? -3.741 11.636 -1.538 1.00 79.69 104 ILE A C 1
ATOM 833 O O . ILE A 1 104 ? -3.700 11.512 -2.760 1.00 79.69 104 ILE A O 1
ATOM 837 N N . ILE A 1 105 ? -3.719 10.590 -0.706 1.00 79.25 105 ILE A N 1
ATOM 838 C CA . ILE A 1 105 ? -3.653 9.198 -1.180 1.00 79.25 105 ILE A CA 1
ATOM 839 C C . ILE A 1 105 ? -4.833 8.878 -2.103 1.00 79.25 105 ILE A C 1
ATOM 841 O O . ILE A 1 105 ? -4.621 8.354 -3.193 1.00 79.25 105 ILE A O 1
ATOM 845 N N . VAL A 1 106 ? -6.059 9.246 -1.716 1.00 79.44 106 VAL A N 1
ATOM 846 C CA . VAL A 1 106 ? -7.260 9.050 -2.550 1.00 79.44 106 VAL A CA 1
ATOM 847 C C . VAL A 1 106 ? -7.110 9.775 -3.889 1.00 79.44 106 VAL A C 1
ATOM 849 O O . VAL A 1 106 ? -7.321 9.192 -4.949 1.00 79.44 106 VAL A O 1
ATOM 852 N N . THR A 1 107 ? -6.660 11.032 -3.864 1.00 78.88 107 THR A N 1
ATOM 853 C CA . THR A 1 107 ? -6.468 11.827 -5.086 1.00 78.88 107 THR A CA 1
ATOM 854 C C . THR A 1 107 ? -5.384 11.243 -5.996 1.00 78.88 107 THR A C 1
ATOM 856 O O . THR A 1 107 ? -5.514 11.28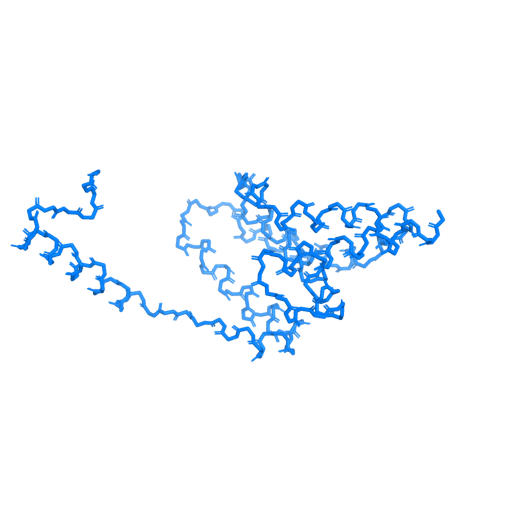1 -7.222 1.00 78.88 107 THR A O 1
ATOM 859 N N . LEU A 1 108 ? -4.303 10.713 -5.419 1.00 77.31 108 LEU A N 1
ATOM 860 C CA . LEU A 1 108 ? -3.241 10.027 -6.154 1.00 77.31 108 LEU A CA 1
ATOM 861 C C . LEU A 1 108 ? -3.750 8.733 -6.776 1.00 77.31 108 LEU A C 1
ATOM 863 O O . LEU A 1 108 ? -3.481 8.476 -7.948 1.00 77.31 108 LEU A O 1
ATOM 867 N N . TYR A 1 109 ? -4.528 7.957 -6.027 1.00 73.38 109 TYR A N 1
ATOM 868 C CA . TYR A 1 109 ? -5.182 6.762 -6.539 1.00 73.38 109 TYR A CA 1
ATOM 869 C C . TYR A 1 109 ? -6.049 7.068 -7.764 1.00 73.38 109 TYR A C 1
ATOM 871 O O . TYR A 1 109 ? -5.841 6.494 -8.837 1.00 73.38 109 TYR A O 1
ATOM 879 N N . ASP A 1 110 ? -6.937 8.053 -7.651 1.00 74.31 110 ASP A N 1
ATOM 880 C CA . ASP A 1 110 ? -7.859 8.402 -8.730 1.00 74.31 110 ASP A CA 1
ATOM 881 C C . ASP A 1 110 ? -7.169 8.971 -9.968 1.00 74.31 110 ASP A C 1
ATOM 883 O O . ASP A 1 110 ? -7.548 8.642 -11.092 1.00 74.31 110 ASP A O 1
ATOM 887 N N . LYS A 1 111 ? -6.177 9.849 -9.794 1.00 75.19 111 LYS A N 1
ATOM 888 C CA . LYS A 1 111 ? -5.573 10.560 -10.930 1.00 75.19 111 LYS A CA 1
ATOM 889 C C . LYS A 1 111 ? -4.423 9.798 -11.563 1.00 75.19 111 LYS A C 1
ATOM 891 O O . LYS A 1 111 ? -4.283 9.818 -12.784 1.00 75.19 111 LYS A O 1
ATOM 896 N N . PHE A 1 112 ? -3.596 9.155 -10.750 1.00 73.69 112 PHE A N 1
ATOM 897 C CA . PHE A 1 112 ? -2.350 8.558 -11.203 1.00 73.69 112 PHE A CA 1
ATOM 898 C C . PHE A 1 112 ? -2.490 7.049 -11.398 1.00 73.69 112 PHE A C 1
ATOM 900 O O . PHE A 1 112 ? -2.248 6.559 -12.500 1.00 73.69 112 PHE A O 1
ATOM 907 N N . PHE A 1 113 ? -2.980 6.314 -10.397 1.00 71.75 113 PHE A N 1
ATOM 908 C CA . PHE A 1 113 ? -3.088 4.853 -10.496 1.00 71.75 113 PHE A CA 1
ATOM 909 C C . PHE A 1 113 ? -4.153 4.397 -11.487 1.00 71.75 113 PHE A C 1
ATOM 911 O O . PHE A 1 113 ? -3.901 3.498 -12.291 1.00 71.75 113 PHE A O 1
ATOM 918 N N . ARG A 1 114 ? -5.309 5.062 -11.502 1.00 73.25 114 ARG A N 1
ATOM 919 C CA . ARG A 1 114 ? -6.377 4.755 -12.462 1.00 73.25 114 ARG A CA 1
ATOM 920 C C . ARG A 1 114 ? -5.981 5.037 -13.914 1.00 73.25 114 ARG A C 1
ATOM 922 O O . ARG A 1 114 ? -6.452 4.356 -14.822 1.00 73.25 114 ARG A O 1
ATOM 929 N N . THR A 1 115 ? -5.114 6.025 -14.135 1.00 72.81 115 THR A N 1
ATOM 930 C CA . THR A 1 115 ? -4.662 6.421 -15.476 1.00 72.81 115 THR A CA 1
ATOM 931 C C . THR A 1 115 ? -3.464 5.586 -15.934 1.00 72.81 115 THR A C 1
ATOM 933 O O . THR A 1 115 ? -3.486 5.049 -17.038 1.00 72.81 115 THR A O 1
ATOM 936 N N . GLY A 1 116 ? -2.442 5.437 -15.085 1.00 69.19 116 GLY A N 1
ATOM 937 C CA . GLY A 1 116 ? -1.193 4.736 -15.405 1.00 69.19 116 GLY A CA 1
ATOM 938 C C . GLY A 1 116 ? -1.282 3.210 -15.321 1.00 69.19 116 GLY A C 1
ATOM 939 O O . GLY A 1 116 ? -0.615 2.514 -16.077 1.00 69.19 116 GLY A O 1
ATOM 940 N N . PHE A 1 117 ? -2.156 2.673 -14.464 1.00 70.81 117 PHE A N 1
ATOM 941 C CA . PHE A 1 117 ? -2.296 1.231 -14.227 1.00 70.81 117 PHE A CA 1
ATOM 942 C C . PHE A 1 117 ? -3.731 0.749 -14.416 1.00 70.81 117 PHE A C 1
ATOM 944 O O . PHE A 1 117 ? -4.217 -0.077 -13.645 1.00 70.81 117 PHE A O 1
ATOM 951 N N . LYS A 1 118 ? -4.427 1.252 -15.441 1.00 69.75 118 LYS A N 1
ATOM 952 C CA . LYS A 1 118 ? -5.857 0.992 -15.669 1.00 69.75 118 LYS A CA 1
ATOM 953 C C . LYS A 1 118 ? -6.234 -0.497 -15.626 1.00 69.75 118 LYS A C 1
ATOM 955 O O . LYS A 1 118 ? -7.168 -0.874 -14.932 1.00 69.75 118 LYS A O 1
ATOM 960 N N . LYS A 1 119 ? -5.472 -1.369 -16.304 1.00 68.56 119 LYS A N 1
ATOM 961 C CA . LYS A 1 119 ? -5.725 -2.827 -16.305 1.00 68.56 119 LYS A CA 1
ATOM 962 C C . LYS A 1 119 ? -5.628 -3.455 -14.912 1.00 68.56 119 LYS A C 1
ATOM 964 O O . LYS A 1 119 ? -6.361 -4.399 -14.626 1.00 68.56 119 LYS A O 1
ATOM 969 N N . THR A 1 120 ? -4.734 -2.954 -14.063 1.00 65.31 120 THR A N 1
ATOM 970 C CA . THR A 1 120 ? -4.546 -3.486 -12.712 1.00 65.31 120 THR A CA 1
ATOM 971 C C . THR A 1 120 ? -5.492 -2.834 -11.710 1.00 65.31 120 THR A C 1
ATOM 973 O O . THR A 1 120 ? -6.015 -3.531 -10.853 1.00 65.31 120 THR A O 1
ATOM 976 N N . THR A 1 121 ? -5.805 -1.542 -11.844 1.00 64.62 121 THR A N 1
ATOM 977 C CA . THR A 1 121 ? -6.820 -0.867 -11.010 1.00 64.62 121 THR A CA 1
ATOM 978 C C . THR A 1 121 ? -8.223 -1.413 -11.260 1.00 64.62 121 THR A C 1
ATOM 980 O O . THR A 1 121 ? -8.947 -1.658 -10.297 1.00 64.62 121 THR A O 1
ATOM 983 N N . ASP A 1 122 ? -8.568 -1.711 -12.518 1.00 67.38 122 ASP A N 1
ATOM 984 C CA . ASP A 1 122 ? -9.831 -2.371 -12.883 1.00 67.38 122 ASP A CA 1
ATOM 985 C C . ASP A 1 122 ? -9.946 -3.776 -12.229 1.00 67.38 122 ASP A C 1
ATOM 987 O O . ASP A 1 122 ? -11.052 -4.244 -11.967 1.00 67.38 122 ASP A O 1
ATOM 991 N N . ARG A 1 123 ? -8.815 -4.438 -11.916 1.00 64.25 123 ARG A N 1
ATOM 992 C CA . ARG A 1 123 ? -8.753 -5.728 -11.193 1.00 64.25 123 ARG A CA 1
ATOM 993 C C . ARG A 1 123 ? -8.671 -5.591 -9.668 1.00 64.25 123 ARG A C 1
ATOM 995 O O . ARG A 1 123 ? -9.170 -6.466 -8.970 1.00 64.25 123 ARG A O 1
ATOM 1002 N N . LEU A 1 124 ? -8.018 -4.544 -9.158 1.00 61.06 124 LEU A N 1
ATOM 1003 C CA . LEU A 1 124 ? -7.774 -4.336 -7.725 1.00 61.06 124 LEU A CA 1
ATOM 1004 C C . LEU A 1 124 ? -9.049 -3.976 -6.961 1.00 61.06 124 LEU A C 1
ATOM 1006 O O . LEU A 1 124 ? -9.159 -4.331 -5.793 1.00 61.06 124 LEU A O 1
ATOM 1010 N N . GLY A 1 125 ? -9.996 -3.277 -7.599 1.00 64.69 125 GLY A N 1
ATOM 1011 C CA . GLY A 1 125 ? -11.314 -3.016 -7.013 1.00 64.69 125 GLY A CA 1
ATOM 1012 C C . GLY A 1 125 ? -11.254 -2.367 -5.627 1.00 64.69 125 GLY A C 1
ATOM 1013 O O . GLY A 1 125 ? -12.032 -2.741 -4.756 1.00 64.69 125 GLY A O 1
ATOM 1014 N N . ILE A 1 126 ? -10.314 -1.441 -5.394 1.00 72.56 126 ILE A N 1
ATOM 1015 C CA . ILE A 1 126 ? -10.180 -0.772 -4.093 1.00 72.56 126 ILE A CA 1
ATOM 1016 C C . ILE A 1 126 ? -11.452 0.033 -3.822 1.00 72.56 126 ILE A C 1
ATOM 1018 O O . ILE A 1 126 ? -11.744 1.008 -4.516 1.00 72.56 126 ILE A O 1
ATOM 1022 N N . VAL A 1 127 ? -12.206 -0.393 -2.811 1.00 78.94 127 VAL A N 1
ATOM 1023 C CA . VAL A 1 127 ? -13.424 0.278 -2.357 1.00 78.94 127 VAL A CA 1
ATOM 1024 C C . VAL A 1 127 ? -13.092 1.106 -1.126 1.00 78.94 127 VAL A C 1
ATOM 1026 O O . VAL A 1 127 ? -12.656 0.578 -0.105 1.00 78.94 127 VAL A O 1
ATOM 1029 N N . PHE A 1 128 ? -13.331 2.412 -1.215 1.00 79.00 128 PHE A N 1
ATOM 1030 C CA . PHE A 1 128 ? -13.293 3.296 -0.057 1.00 79.00 128 PHE A CA 1
ATOM 1031 C C . PHE A 1 128 ? -14.621 3.172 0.692 1.00 79.00 128 PHE A C 1
ATOM 1033 O O . PHE A 1 128 ? -15.618 3.788 0.315 1.00 79.00 128 PHE A O 1
ATOM 1040 N N . THR A 1 129 ? -14.648 2.321 1.717 1.00 88.75 129 THR A N 1
ATOM 1041 C CA . THR A 1 129 ? -15.831 2.137 2.565 1.00 88.75 129 THR A CA 1
ATOM 1042 C C . THR A 1 129 ? -16.193 3.462 3.252 1.00 88.75 129 THR A C 1
ATOM 1044 O O . THR A 1 129 ? -15.298 4.081 3.833 1.00 88.75 129 THR A O 1
ATOM 1047 N N . PRO A 1 130 ? -17.467 3.908 3.215 1.00 89.75 130 PRO A N 1
ATOM 1048 C CA . PRO A 1 130 ? -17.893 5.131 3.892 1.00 89.75 130 PRO A CA 1
ATOM 1049 C C . PRO A 1 130 ? -17.554 5.106 5.384 1.00 89.75 130 PRO A C 1
ATOM 1051 O O . PRO A 1 130 ? -17.740 4.080 6.047 1.00 89.75 130 PRO A O 1
ATOM 1054 N N . VAL A 1 131 ? -17.075 6.235 5.909 1.00 90.19 131 VAL A N 1
ATOM 1055 C CA . VAL A 1 131 ? -16.614 6.343 7.303 1.00 90.19 131 VAL A CA 1
ATOM 1056 C C . VAL A 1 131 ? -17.760 6.058 8.268 1.00 90.19 131 VAL A C 1
ATOM 1058 O O . VAL A 1 131 ? -17.571 5.341 9.239 1.00 90.19 131 VAL A O 1
ATOM 1061 N N . GLU A 1 132 ? -18.974 6.489 7.937 1.00 94.44 132 GLU A N 1
ATOM 1062 C CA . GLU A 1 132 ? -20.179 6.275 8.737 1.00 94.44 132 GLU A CA 1
ATOM 1063 C C . GLU A 1 132 ? -20.494 4.782 8.926 1.00 94.44 132 GLU A C 1
ATOM 1065 O O . GLU A 1 132 ? -20.980 4.368 9.979 1.00 94.44 132 GLU A O 1
ATOM 1070 N N . VAL A 1 133 ? -20.196 3.953 7.918 1.00 96.12 133 VAL A N 1
ATOM 1071 C CA . VAL A 1 133 ? -20.381 2.495 7.992 1.00 96.12 133 VAL A CA 1
ATOM 1072 C C . VAL A 1 133 ? -19.327 1.872 8.901 1.00 96.12 133 VAL A C 1
ATOM 1074 O O . VAL A 1 133 ? -19.653 1.022 9.729 1.00 96.12 133 VAL A O 1
ATOM 1077 N N . VAL A 1 134 ? -18.068 2.296 8.763 1.00 96.12 134 VAL A N 1
ATOM 1078 C CA . VAL A 1 134 ? -16.970 1.826 9.619 1.00 96.12 134 VAL A CA 1
ATOM 1079 C C . VAL A 1 134 ? -17.228 2.221 11.072 1.00 96.12 134 VAL A C 1
ATOM 1081 O O . VAL A 1 134 ? -17.145 1.369 11.955 1.00 96.12 134 VAL A O 1
ATOM 1084 N N . ASP A 1 135 ? -17.627 3.469 11.312 1.00 96.00 135 ASP A N 1
ATOM 1085 C CA . ASP A 1 135 ? -17.959 3.989 12.635 1.00 96.00 135 ASP A CA 1
ATOM 1086 C C . ASP A 1 135 ? -19.093 3.191 13.268 1.00 96.00 135 ASP A C 1
ATOM 1088 O O . ASP A 1 135 ? -18.969 2.760 14.415 1.00 96.00 135 ASP A O 1
ATOM 1092 N N . PHE A 1 136 ? -20.172 2.926 12.526 1.00 97.75 136 PHE A N 1
ATOM 1093 C CA . PHE A 1 136 ? -21.278 2.119 13.033 1.00 97.75 136 PHE A CA 1
ATOM 1094 C C . PHE A 1 136 ? -20.812 0.729 13.484 1.00 97.75 136 PHE A C 1
ATOM 1096 O O . PHE A 1 136 ? -21.184 0.277 14.569 1.00 97.75 136 PHE A O 1
ATOM 1103 N N . ILE A 1 137 ? -19.977 0.060 12.683 1.00 97.31 137 ILE A N 1
ATOM 1104 C CA . ILE A 1 137 ? -19.446 -1.270 13.009 1.00 97.31 137 ILE A CA 1
ATOM 1105 C C . ILE A 1 137 ? -18.568 -1.208 14.263 1.00 97.31 137 ILE A C 1
ATOM 1107 O O . ILE A 1 137 ? -18.757 -2.014 15.172 1.00 97.31 137 ILE A O 1
ATOM 1111 N N . VAL A 1 138 ? -17.639 -0.251 14.338 1.00 97.12 138 VAL A N 1
ATOM 1112 C CA . VAL A 1 138 ? -16.712 -0.116 15.473 1.00 97.12 138 VAL A CA 1
ATOM 1113 C C . VAL A 1 138 ? -17.470 0.130 16.779 1.00 97.12 138 VAL A C 1
ATOM 1115 O O . VAL A 1 138 ? -17.217 -0.564 17.764 1.00 97.12 138 VAL A O 1
ATOM 1118 N N . HIS A 1 139 ? -18.434 1.054 16.786 1.00 97.38 139 HIS A N 1
ATOM 1119 C CA . HIS A 1 139 ? -19.241 1.339 17.976 1.00 97.38 139 HIS A CA 1
ATOM 1120 C C . HIS A 1 139 ? -20.122 0.147 18.363 1.00 97.38 139 HIS A C 1
ATOM 1122 O O . HIS A 1 139 ? -20.134 -0.252 19.524 1.00 97.38 139 HIS A O 1
ATOM 1128 N N . SER A 1 140 ? -20.778 -0.488 17.386 1.00 97.38 140 SER A N 1
ATOM 1129 C CA . SER A 1 140 ? -21.620 -1.664 17.641 1.00 97.38 140 SER A CA 1
ATOM 1130 C C . SER A 1 140 ? -20.829 -2.817 18.265 1.00 97.38 140 SER A C 1
ATOM 1132 O O . SER A 1 140 ? -21.335 -3.521 19.136 1.00 97.38 140 SER A O 1
ATOM 1134 N N . VAL A 1 141 ? -19.576 -3.021 17.843 1.00 97.44 141 VAL A N 1
ATOM 1135 C CA . VAL A 1 141 ? -18.700 -4.048 18.422 1.00 97.44 141 VAL A CA 1
ATOM 1136 C C . VAL A 1 141 ? -18.319 -3.706 19.864 1.00 97.44 141 VAL A C 1
ATOM 1138 O O . VAL A 1 141 ? -18.367 -4.596 20.714 1.00 97.44 141 VAL A O 1
ATOM 1141 N N . ASP A 1 142 ? -17.975 -2.450 20.172 1.00 97.69 142 ASP A N 1
ATOM 1142 C CA . ASP A 1 142 ? -17.662 -2.042 21.552 1.00 97.69 142 ASP A CA 1
ATOM 1143 C C . ASP A 1 142 ? -18.882 -2.185 22.474 1.00 97.69 142 ASP A C 1
ATOM 1145 O O . ASP A 1 142 ? -18.754 -2.688 23.592 1.00 97.69 142 ASP A O 1
ATOM 1149 N N . ASP A 1 143 ? -20.076 -1.839 21.988 1.00 97.44 143 ASP A N 1
ATOM 1150 C CA . ASP A 1 143 ? -21.329 -1.990 22.730 1.00 97.44 143 ASP A CA 1
ATOM 1151 C C . ASP A 1 143 ? -21.625 -3.462 23.051 1.00 97.44 143 ASP A C 1
ATOM 1153 O O . ASP A 1 143 ? -21.922 -3.809 24.199 1.00 97.44 143 ASP A O 1
ATOM 1157 N N . VAL A 1 144 ? -21.467 -4.359 22.070 1.00 97.75 144 VAL A N 1
ATOM 1158 C CA . VAL A 1 144 ? -21.623 -5.809 22.269 1.00 97.75 144 VAL A CA 1
ATOM 1159 C C . VAL A 1 144 ? -20.585 -6.348 23.260 1.00 97.75 144 VAL A C 1
ATOM 1161 O O . VAL A 1 144 ? -20.928 -7.140 24.143 1.00 97.75 144 VAL A O 1
ATOM 1164 N N . LEU A 1 145 ? -19.325 -5.913 23.163 1.00 97.69 145 LEU A N 1
ATOM 1165 C CA . LEU A 1 145 ? -18.270 -6.317 24.099 1.00 97.69 145 LEU A CA 1
ATOM 1166 C C . LEU A 1 145 ? -18.598 -5.904 25.537 1.00 97.69 145 LEU A C 1
ATOM 1168 O O . LEU A 1 145 ? -18.436 -6.710 26.462 1.00 97.69 145 LEU A O 1
ATOM 1172 N N . ARG A 1 146 ? -19.118 -4.689 25.727 1.00 97.06 146 ARG A N 1
ATOM 1173 C CA . ARG A 1 146 ? -19.511 -4.185 27.049 1.00 97.06 146 ARG A CA 1
ATOM 1174 C C . ARG A 1 146 ? -20.694 -4.954 27.603 1.00 97.06 146 ARG A C 1
ATOM 1176 O O . ARG A 1 146 ? -20.650 -5.392 28.750 1.00 97.06 146 ARG A O 1
ATOM 1183 N N . GLN A 1 147 ? -21.729 -5.133 26.788 1.00 97.38 147 GLN A N 1
ATOM 1184 C CA . GLN A 1 147 ? -22.990 -5.722 27.220 1.00 97.38 147 GLN A CA 1
ATOM 1185 C C . GLN A 1 147 ? -22.855 -7.206 27.572 1.00 97.38 147 GLN A C 1
ATOM 1187 O O . GLN A 1 147 ? -23.414 -7.646 28.575 1.00 97.38 147 GLN A O 1
ATOM 1192 N N . TYR A 1 148 ? -22.136 -7.980 26.757 1.00 97.62 148 TYR A N 1
ATOM 1193 C CA . TYR A 1 148 ? -22.138 -9.441 26.873 1.00 97.62 148 TYR A CA 1
ATOM 1194 C C . TYR A 1 148 ? -20.862 -10.017 27.484 1.00 97.62 148 TYR A C 1
ATOM 1196 O O . TYR A 1 148 ? -20.896 -11.121 28.025 1.00 97.62 148 TYR A O 1
ATOM 1204 N N . PHE A 1 149 ? -19.746 -9.287 27.426 1.00 96.44 149 PHE A N 1
ATOM 1205 C CA . PHE A 1 149 ? -18.440 -9.803 27.843 1.00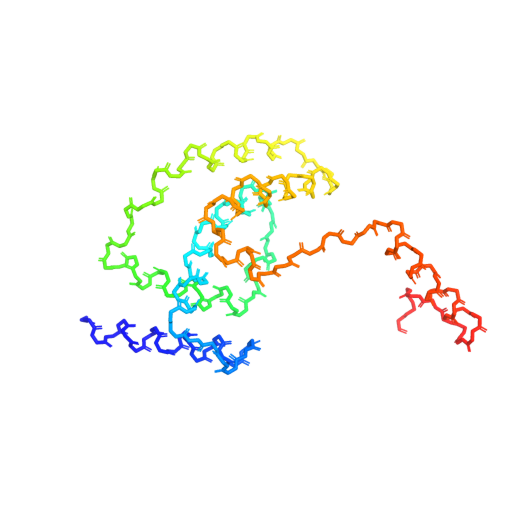 96.44 149 PHE A CA 1
ATOM 1206 C C . PHE A 1 149 ? -17.787 -8.980 28.956 1.00 96.44 149 PHE A C 1
ATOM 1208 O O . PHE A 1 149 ? -16.726 -9.367 29.444 1.00 96.44 149 PHE A O 1
ATOM 1215 N N . GLY A 1 150 ? -18.391 -7.855 29.366 1.00 95.12 150 GLY A N 1
ATOM 1216 C CA . GLY A 1 150 ? -17.799 -6.944 30.350 1.00 95.12 150 GLY A CA 1
ATOM 1217 C C . GLY A 1 150 ? -16.438 -6.394 29.907 1.00 95.12 150 GLY A C 1
ATOM 1218 O O . GLY A 1 150 ? -15.615 -6.034 30.747 1.00 95.12 150 GLY A O 1
ATOM 1219 N N . LYS A 1 151 ? -16.184 -6.378 28.594 1.00 96.06 151 LYS A N 1
ATOM 1220 C CA . LYS A 1 151 ? -14.942 -5.922 27.966 1.00 96.06 151 LYS A CA 1
ATOM 1221 C C . LYS A 1 151 ? -15.214 -4.723 27.065 1.00 96.06 151 LYS A C 1
ATOM 1223 O O . LYS A 1 151 ? -16.349 -4.360 26.799 1.00 96.06 151 LYS A O 1
ATOM 1228 N N . THR A 1 152 ? -14.147 -4.112 26.588 1.00 95.88 152 THR A N 1
ATOM 1229 C CA . THR A 1 152 ? -14.149 -3.058 25.569 1.00 95.88 152 THR A CA 1
ATOM 1230 C C . THR A 1 152 ? -13.145 -3.424 24.486 1.00 95.88 152 THR A C 1
ATOM 1232 O O . THR A 1 152 ? -12.278 -4.272 24.709 1.00 95.88 152 THR A O 1
ATOM 1235 N N . ILE A 1 153 ? -13.189 -2.743 23.345 1.00 94.31 153 ILE A N 1
ATOM 1236 C CA . ILE A 1 153 ? -12.167 -2.876 22.292 1.00 94.31 153 ILE A CA 1
ATOM 1237 C C . ILE A 1 153 ? -10.759 -2.554 22.830 1.00 94.31 153 ILE A C 1
ATOM 1239 O O . ILE A 1 153 ? -9.769 -3.109 22.365 1.00 94.31 153 ILE A O 1
ATOM 1243 N N . ALA A 1 154 ? -10.659 -1.700 23.852 1.00 94.38 154 ALA A N 1
ATOM 1244 C CA . ALA A 1 154 ? -9.396 -1.344 24.501 1.00 94.38 154 ALA A CA 1
ATOM 1245 C C . ALA A 1 154 ? -8.947 -2.337 25.596 1.00 94.38 154 ALA A C 1
ATOM 1247 O O . ALA A 1 154 ? -7.899 -2.139 26.216 1.00 94.38 154 ALA A O 1
ATOM 1248 N N . SER A 1 155 ? -9.736 -3.374 25.886 1.00 86.56 155 SER A N 1
ATOM 1249 C CA . SER A 1 155 ? -9.383 -4.380 26.890 1.00 86.56 155 SER A CA 1
ATOM 1250 C C . SER A 1 155 ? -8.254 -5.279 26.377 1.00 86.56 155 SER A C 1
ATOM 1252 O O . SER A 1 155 ? -8.339 -5.798 25.268 1.00 86.56 155 SER A O 1
ATOM 1254 N N . LYS A 1 156 ? -7.205 -5.465 27.190 1.00 64.12 156 LYS A N 1
ATOM 1255 C CA . LYS A 1 156 ? -6.085 -6.372 26.886 1.00 64.12 156 LYS A CA 1
ATOM 1256 C C . LYS A 1 156 ? -6.464 -7.853 26.996 1.00 64.12 156 LYS A C 1
ATOM 1258 O O . LYS A 1 156 ? -7.433 -8.197 27.723 1.00 64.12 156 LYS A O 1
#

Secondary structure (DSSP, 8-state):
-HHHHHHHHHHHHHHHHHHT-TT--HHHHHHHHHHHHHHHHHHHHH-TT-TTGGG-HHHHHHHHHHHHHHTTT-TTSGGGGHHHHHHHHHHHTT--SHHHHHHHHHHHIIIIIHHHTHHHHHHH------HHHHHHHHHHHHHHHHHHHS--TT--

pLDDT: mean 79.59, std 11.67, range [50.22, 97.75]

Radius of gyration: 19.83 Å; chains: 1; bounding box: 49×41×48 Å